Protein AF-D5EFB8-F1 (afdb_monomer_lite)

pLDDT: mean 91.05, std 7.25, range [52.06, 97.0]

Secondary structure (DSSP, 8-state):
-EEEEEEEETTEEEEEEEETTTSPPPTT-EEEEEE-TTTHHHHHHHHHHHHHTT--HHHHHHHTT--

Foldseek 3Di:
DKFWKWADDPQFIDIDIDRPVPDDDDPRIDTQDDDDPVCVVVLSVVVRVVRVVRDDSVNSSVVVVHD

Radius of gyration: 10.89 Å; chains: 1; bounding box: 28×20×31 Å

Structure (mmCIF, N/CA/C/O backbone):
data_AF-D5EFB8-F1
#
_entry.id   AF-D5EFB8-F1
#
loop_
_atom_site.group_PDB
_atom_site.id
_atom_site.type_symbol
_atom_site.label_atom_id
_atom_site.label_alt_id
_atom_site.label_comp_id
_atom_site.label_asym_id
_atom_site.label_entity_id
_atom_site.label_seq_id
_atom_site.pdbx_PDB_ins_code
_atom_site.Cartn_x
_atom_site.Cartn_y
_atom_site.Cartn_z
_atom_site.occupancy
_atom_site.B_iso_or_equiv
_atom_site.auth_seq_id
_atom_site.auth_comp_id
_atom_site.auth_asym_id
_atom_site.auth_atom_id
_atom_site.pdbx_PDB_model_num
ATOM 1 N N . MET A 1 1 ? 7.729 -0.662 -13.351 1.00 88.81 1 MET A N 1
ATOM 2 C CA . MET A 1 1 ? 7.227 -1.282 -12.110 1.00 88.81 1 MET A CA 1
ATOM 3 C C . MET A 1 1 ? 7.310 -0.358 -10.894 1.00 88.81 1 MET A C 1
ATOM 5 O O . MET A 1 1 ? 8.381 0.110 -10.517 1.00 88.81 1 MET A O 1
ATOM 9 N N . PHE A 1 2 ? 6.160 -0.110 -10.282 1.00 93.94 2 PHE A N 1
ATOM 10 C CA . PHE A 1 2 ? 5.961 0.660 -9.059 1.00 93.94 2 PHE A CA 1
ATOM 11 C C . PHE A 1 2 ? 5.370 -0.248 -7.982 1.00 93.94 2 PHE A C 1
ATOM 13 O O . PHE A 1 2 ? 4.538 -1.101 -8.281 1.00 93.94 2 PHE A O 1
ATOM 20 N N . ALA A 1 3 ? 5.779 -0.048 -6.734 1.00 94.44 3 ALA A N 1
ATOM 21 C CA . ALA A 1 3 ? 5.207 -0.734 -5.588 1.00 94.44 3 ALA A CA 1
ATOM 22 C C . ALA A 1 3 ? 4.122 0.141 -4.962 1.00 94.44 3 ALA A C 1
ATOM 24 O O . ALA A 1 3 ? 4.404 1.253 -4.508 1.00 94.44 3 ALA A O 1
ATOM 25 N N . ILE A 1 4 ? 2.890 -0.366 -4.929 1.00 95.44 4 ILE A N 1
ATOM 26 C CA . ILE A 1 4 ? 1.839 0.153 -4.058 1.00 95.44 4 ILE A CA 1
ATOM 27 C C . ILE A 1 4 ? 2.049 -0.478 -2.686 1.00 95.44 4 ILE A C 1
ATOM 29 O O . ILE A 1 4 ? 2.091 -1.704 -2.564 1.00 95.44 4 ILE A O 1
ATOM 33 N N . TRP A 1 5 ? 2.159 0.350 -1.658 1.00 95.69 5 TRP A N 1
ATOM 34 C CA . TRP A 1 5 ? 2.378 -0.099 -0.288 1.00 95.69 5 TRP A CA 1
ATOM 35 C C . TRP A 1 5 ? 1.371 0.532 0.670 1.00 95.69 5 TRP A C 1
ATOM 37 O O . TRP A 1 5 ? 0.778 1.578 0.383 1.00 95.69 5 TRP A O 1
ATOM 47 N N . GLY A 1 6 ? 1.163 -0.130 1.804 1.00 95.69 6 GLY A N 1
ATOM 48 C CA . GLY A 1 6 ? 0.330 0.341 2.902 1.00 95.69 6 GLY A CA 1
ATOM 49 C C . GLY A 1 6 ? 1.114 0.377 4.208 1.00 95.69 6 GLY A C 1
ATOM 50 O O . GLY A 1 6 ? 1.883 -0.538 4.471 1.00 95.69 6 GLY A O 1
ATOM 51 N N . ILE A 1 7 ? 0.909 1.404 5.031 1.00 95.62 7 ILE A N 1
ATOM 52 C CA . ILE A 1 7 ? 1.396 1.453 6.419 1.00 95.62 7 ILE A CA 1
ATOM 53 C C . ILE A 1 7 ? 0.175 1.458 7.343 1.00 95.62 7 ILE A C 1
ATOM 55 O O . ILE A 1 7 ? -0.711 2.305 7.156 1.00 95.62 7 ILE A O 1
ATOM 59 N N . PRO A 1 8 ? 0.086 0.541 8.320 1.00 92.06 8 PRO A N 1
ATOM 60 C CA . PRO A 1 8 ? -0.963 0.590 9.324 1.00 92.06 8 PRO A CA 1
ATOM 61 C C . PRO A 1 8 ? -0.691 1.752 10.294 1.00 92.06 8 PRO A C 1
ATOM 63 O O . PRO A 1 8 ? 0.281 1.749 11.040 1.00 92.06 8 PRO A O 1
ATOM 66 N N . GLU A 1 9 ? -1.564 2.758 10.296 1.00 88.94 9 GLU A N 1
ATOM 67 C CA . GLU A 1 9 ? -1.510 3.916 11.194 1.00 88.94 9 GLU A CA 1
ATOM 68 C C . GLU A 1 9 ? -2.734 3.892 12.119 1.00 88.94 9 GLU A C 1
ATOM 70 O O . GLU A 1 9 ? -3.815 4.306 11.708 1.00 88.94 9 GLU A O 1
ATOM 75 N N . HIS A 1 10 ? -2.594 3.431 13.366 1.00 81.12 10 HIS A N 1
ATOM 76 C CA . HIS A 1 10 ? -3.646 3.353 14.402 1.00 81.12 10 HIS A CA 1
ATOM 77 C C . HIS A 1 10 ? -5.043 2.877 13.931 1.00 81.12 10 HIS A C 1
ATOM 79 O O . HIS A 1 10 ? -5.427 1.738 14.165 1.00 81.12 10 HIS A O 1
ATOM 85 N N . LYS A 1 11 ? -5.846 3.762 13.319 1.00 80.44 11 LYS A N 1
ATOM 86 C CA . LYS A 1 11 ? -7.226 3.518 12.849 1.00 80.44 11 LYS A CA 1
ATOM 87 C C . LYS A 1 11 ? -7.383 3.585 11.323 1.00 80.44 11 LYS A C 1
ATOM 89 O O . LYS A 1 11 ? -8.511 3.609 10.823 1.00 80.44 11 LYS A O 1
ATOM 94 N N . ARG A 1 12 ? -6.287 3.714 10.577 1.00 87.56 12 ARG A N 1
ATOM 95 C CA . ARG A 1 12 ? -6.263 3.926 9.127 1.00 87.56 12 ARG A CA 1
ATOM 96 C C . ARG A 1 12 ? -5.096 3.169 8.502 1.00 87.56 12 ARG A C 1
ATOM 98 O O . ARG A 1 12 ? -4.149 2.785 9.172 1.00 87.56 12 ARG A O 1
ATOM 105 N N . VAL A 1 13 ? -5.182 2.974 7.195 1.00 93.75 13 VAL A N 1
ATOM 106 C CA . VAL A 1 13 ? -4.061 2.500 6.385 1.00 93.75 13 VAL A CA 1
ATOM 107 C C . VAL A 1 13 ? -3.632 3.658 5.500 1.00 93.75 13 VAL A C 1
ATOM 109 O O . VAL A 1 13 ? -4.436 4.171 4.714 1.00 93.75 13 VAL A O 1
ATOM 112 N N . ARG A 1 14 ? -2.378 4.087 5.627 1.00 94.88 14 ARG A N 1
ATOM 113 C CA . ARG A 1 14 ? -1.786 5.059 4.713 1.00 94.88 14 ARG A CA 1
ATOM 114 C C . ARG A 1 14 ? -1.310 4.329 3.471 1.00 94.88 14 ARG A C 1
ATOM 116 O O . ARG A 1 14 ? -0.493 3.425 3.569 1.00 94.88 14 ARG A O 1
ATOM 123 N N . ILE A 1 15 ? -1.815 4.736 2.313 1.00 95.94 15 ILE A N 1
ATOM 124 C CA . ILE A 1 15 ? -1.421 4.170 1.023 1.00 95.94 15 ILE A CA 1
ATOM 125 C C . ILE A 1 15 ? -0.385 5.077 0.377 1.00 95.94 15 ILE A C 1
ATOM 127 O O . ILE A 1 15 ? -0.565 6.297 0.319 1.00 95.94 15 ILE A O 1
ATOM 131 N N . GLY A 1 16 ? 0.672 4.472 -0.14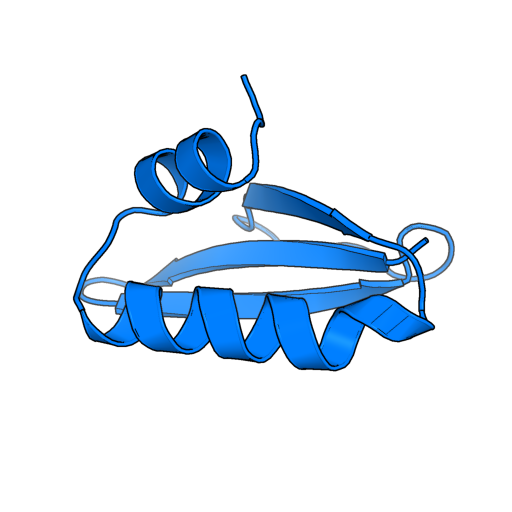4 1.00 94.88 16 GLY A N 1
ATOM 132 C CA . GLY A 1 16 ? 1.697 5.169 -0.893 1.00 94.88 16 GLY A CA 1
ATOM 133 C C . GLY A 1 16 ? 2.173 4.379 -2.098 1.00 94.88 16 GLY A C 1
ATOM 134 O O . GLY A 1 16 ? 1.729 3.262 -2.370 1.00 94.88 16 GLY A O 1
ATOM 135 N N . VAL A 1 17 ? 3.045 5.028 -2.863 1.00 95.12 17 VAL A N 1
ATOM 136 C CA . VAL A 1 17 ? 3.631 4.476 -4.078 1.00 95.12 17 VAL A CA 1
ATOM 137 C C . VAL A 1 17 ? 5.106 4.821 -4.087 1.00 95.12 17 VAL A C 1
ATOM 139 O O . VAL A 1 17 ? 5.459 5.982 -3.891 1.00 95.12 17 VAL A O 1
ATOM 142 N N . SER A 1 18 ? 5.943 3.830 -4.365 1.00 94.06 18 SER A N 1
ATOM 143 C CA . SE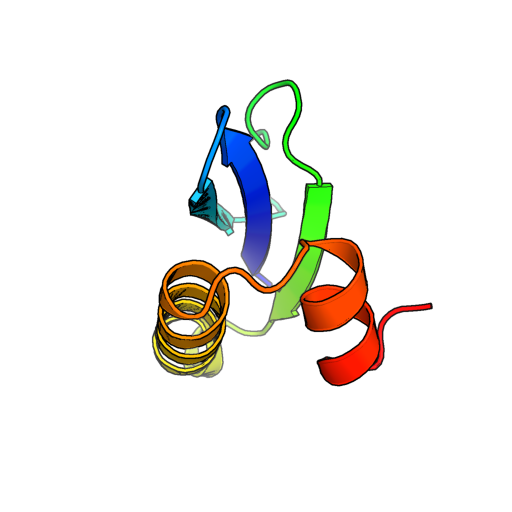R A 1 18 ? 7.373 4.024 -4.604 1.00 94.06 18 SER A CA 1
ATOM 144 C C . SER A 1 18 ? 7.767 3.390 -5.933 1.00 94.06 18 SER A C 1
ATOM 146 O O . SER A 1 18 ? 7.200 2.374 -6.343 1.00 94.06 18 SER A O 1
ATOM 148 N N . ASN A 1 19 ? 8.744 3.975 -6.626 1.00 91.31 19 ASN A N 1
ATOM 149 C CA . ASN A 1 19 ? 9.357 3.303 -7.766 1.00 91.31 19 ASN A CA 1
ATOM 150 C C . ASN A 1 19 ? 10.210 2.145 -7.234 1.00 91.31 19 ASN A C 1
ATOM 152 O O . ASN A 1 19 ? 11.220 2.382 -6.576 1.00 91.31 19 ASN A O 1
ATOM 156 N N . ALA A 1 20 ? 9.809 0.907 -7.532 1.00 83.12 20 ALA A N 1
ATOM 157 C CA . ALA A 1 20 ? 10.407 -0.294 -6.950 1.00 83.12 20 ALA A CA 1
ATOM 158 C C . ALA A 1 20 ? 11.889 -0.492 -7.322 1.00 83.12 20 ALA A C 1
ATOM 160 O O . ALA A 1 20 ? 12.572 -1.281 -6.681 1.00 83.12 20 ALA A O 1
ATOM 161 N N . ARG A 1 21 ? 12.387 0.201 -8.356 1.00 78.75 21 ARG A N 1
ATOM 162 C CA . ARG A 1 21 ? 13.783 0.098 -8.812 1.00 78.75 21 ARG A CA 1
ATOM 163 C C . ARG A 1 21 ? 14.705 1.177 -8.248 1.00 78.75 21 ARG A C 1
ATOM 165 O O . ARG A 1 21 ? 15.914 1.038 -8.363 1.00 78.75 21 ARG A O 1
ATOM 172 N N . ILE A 1 22 ? 14.148 2.270 -7.727 1.00 78.88 22 ILE A N 1
ATOM 173 C CA . ILE A 1 22 ? 14.910 3.506 -7.465 1.00 78.88 22 ILE A CA 1
ATOM 174 C C . ILE A 1 22 ? 14.706 4.002 -6.032 1.00 78.88 22 ILE A C 1
ATOM 176 O O . ILE A 1 22 ? 15.587 4.638 -5.466 1.00 78.88 22 ILE A O 1
ATOM 180 N N . SER A 1 23 ? 13.547 3.733 -5.432 1.00 78.81 23 SER A N 1
ATOM 181 C CA . SER A 1 23 ? 13.168 4.312 -4.146 1.00 78.81 23 SER A CA 1
ATOM 182 C C . SER A 1 23 ? 12.978 3.230 -3.096 1.00 78.81 23 SER A C 1
ATOM 184 O O . SER A 1 23 ? 12.250 2.262 -3.318 1.00 78.81 23 SER A O 1
ATOM 186 N N . SER A 1 24 ? 13.578 3.439 -1.925 1.00 80.75 24 SER A N 1
ATOM 187 C CA . SER A 1 24 ? 13.285 2.631 -0.749 1.00 80.75 24 SER A CA 1
ATOM 188 C C . SER A 1 24 ? 11.820 2.796 -0.338 1.00 80.75 24 SER A C 1
ATOM 190 O O . SER A 1 24 ? 11.201 3.858 -0.472 1.00 80.75 24 SER A O 1
ATOM 192 N N . ILE A 1 25 ? 11.237 1.696 0.125 1.00 86.38 25 ILE A N 1
ATOM 193 C CA . ILE A 1 25 ? 9.902 1.683 0.709 1.00 86.38 25 ILE A CA 1
ATOM 194 C C . ILE A 1 25 ? 10.035 2.148 2.172 1.00 86.38 25 ILE A C 1
ATOM 196 O O . ILE A 1 25 ? 11.005 1.762 2.830 1.00 86.38 25 ILE A O 1
ATOM 200 N N . PRO A 1 26 ? 9.115 2.980 2.697 1.00 88.50 26 PRO A N 1
ATOM 201 C CA . PRO A 1 26 ? 9.193 3.433 4.083 1.00 88.50 26 PRO A CA 1
ATOM 202 C C . PRO A 1 26 ? 9.179 2.278 5.092 1.00 88.50 26 PRO A C 1
ATOM 204 O O . PRO A 1 26 ? 8.563 1.237 4.859 1.00 88.50 26 PRO A O 1
ATOM 207 N N . PHE A 1 27 ? 9.820 2.490 6.242 1.00 86.25 27 PHE A N 1
ATOM 208 C CA . PHE A 1 27 ? 9.834 1.514 7.329 1.00 86.25 27 PHE A CA 1
ATOM 209 C C . PHE A 1 27 ? 8.412 1.197 7.817 1.00 86.25 27 PHE A C 1
ATOM 211 O O . PHE A 1 27 ? 7.592 2.100 7.991 1.00 86.25 27 PHE A O 1
ATOM 218 N N . GLY A 1 28 ? 8.125 -0.090 8.028 1.00 88.75 28 GLY A N 1
ATOM 219 C CA . GLY A 1 28 ? 6.804 -0.571 8.445 1.00 88.75 28 GLY A CA 1
ATOM 220 C C . GLY A 1 28 ? 5.748 -0.590 7.336 1.00 88.75 28 GLY A C 1
ATOM 221 O O . GLY A 1 28 ? 4.583 -0.859 7.620 1.00 88.75 28 GLY A O 1
ATOM 222 N N . ALA A 1 29 ? 6.122 -0.303 6.086 1.00 92.81 29 ALA A N 1
ATOM 223 C CA . ALA A 1 29 ? 5.212 -0.452 4.964 1.00 92.81 29 ALA A CA 1
ATOM 224 C C . ALA A 1 29 ? 5.214 -1.887 4.430 1.00 92.81 29 ALA A C 1
ATOM 226 O O . ALA A 1 29 ? 6.256 -2.510 4.231 1.00 92.81 29 ALA A O 1
ATOM 227 N N . GLU A 1 30 ? 4.021 -2.372 4.126 1.00 93.31 30 GLU A N 1
ATOM 228 C CA . GLU A 1 30 ? 3.784 -3.670 3.517 1.00 93.31 30 GLU A CA 1
ATOM 229 C C . GLU A 1 30 ? 3.414 -3.493 2.044 1.00 93.31 30 GLU A C 1
ATOM 231 O O . GLU A 1 30 ? 2.617 -2.621 1.677 1.00 93.31 30 GLU A O 1
ATOM 236 N N . ILE A 1 31 ? 3.985 -4.332 1.179 1.00 93.25 31 ILE A N 1
ATOM 237 C CA . ILE A 1 31 ? 3.694 -4.298 -0.255 1.00 93.25 31 ILE A CA 1
ATOM 238 C C . ILE A 1 31 ? 2.305 -4.894 -0.501 1.00 93.25 31 ILE A C 1
ATOM 240 O O . ILE A 1 31 ? 2.018 -6.029 -0.126 1.00 93.25 31 ILE A O 1
ATOM 244 N N . ILE A 1 32 ? 1.454 -4.120 -1.174 1.00 94.81 32 ILE A N 1
ATOM 245 C CA . ILE A 1 32 ? 0.106 -4.528 -1.582 1.00 94.81 32 ILE A CA 1
ATOM 246 C C . ILE A 1 32 ? 0.137 -5.117 -2.990 1.00 94.81 32 ILE A C 1
ATOM 248 O O . ILE A 1 32 ? -0.475 -6.149 -3.242 1.00 94.81 32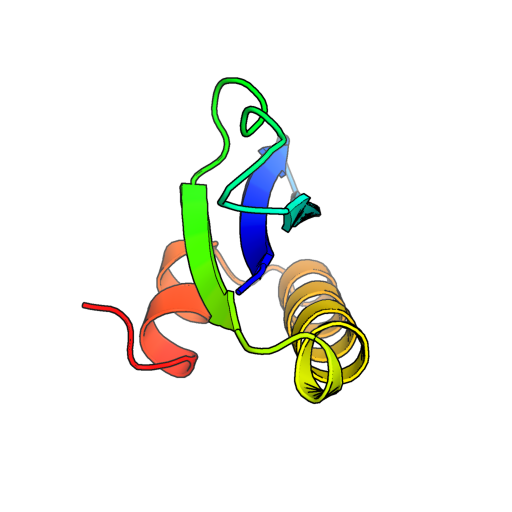 ILE A O 1
ATOM 252 N N . ALA A 1 33 ? 0.804 -4.431 -3.920 1.00 93.69 33 ALA A N 1
ATOM 253 C CA . ALA A 1 33 ? 0.876 -4.841 -5.317 1.00 93.69 33 ALA A CA 1
ATOM 254 C C . ALA A 1 33 ? 2.075 -4.200 -6.023 1.00 93.69 33 ALA A C 1
ATOM 256 O O . ALA A 1 33 ? 2.458 -3.066 -5.723 1.00 93.69 33 ALA A O 1
ATOM 257 N N . LEU A 1 34 ? 2.613 -4.909 -7.012 1.00 93.50 34 LEU A N 1
ATOM 258 C CA . LEU A 1 34 ? 3.542 -4.369 -7.998 1.00 93.50 34 LEU A CA 1
ATOM 259 C C . LEU A 1 34 ? 2.761 -4.090 -9.281 1.00 93.50 34 LEU A C 1
ATOM 261 O O . LEU A 1 34 ? 2.018 -4.948 -9.747 1.00 93.50 34 LEU A O 1
ATOM 265 N N . VAL A 1 35 ? 2.888 -2.880 -9.820 1.00 93.81 35 VAL A N 1
ATOM 266 C CA . VAL A 1 35 ? 2.079 -2.418 -10.956 1.00 93.81 35 VAL A CA 1
ATOM 267 C C . VAL A 1 35 ? 2.933 -1.690 -11.986 1.00 93.81 35 VAL A C 1
ATOM 269 O O . VAL A 1 35 ? 3.976 -1.110 -11.660 1.00 93.81 35 VAL A O 1
ATOM 272 N N . GLU A 1 36 ? 2.484 -1.682 -13.235 1.00 94.06 36 GLU A N 1
ATOM 273 C CA . GLU A 1 36 ? 3.115 -0.886 -14.281 1.00 94.06 36 GLU A CA 1
ATOM 274 C C . GLU A 1 36 ? 2.753 0.605 -14.155 1.00 94.06 36 GLU A C 1
ATOM 276 O O . GLU A 1 36 ? 1.740 0.950 -13.539 1.00 94.06 36 GLU A O 1
ATOM 281 N N . PRO A 1 37 ? 3.584 1.524 -14.693 1.00 93.19 37 PRO A N 1
ATOM 282 C CA . PRO A 1 37 ? 3.388 2.968 -14.547 1.00 93.19 37 PRO A CA 1
ATOM 283 C C . PRO A 1 37 ? 1.989 3.453 -14.956 1.00 93.19 37 PRO A C 1
ATOM 285 O O . PRO A 1 37 ? 1.438 4.340 -14.303 1.00 93.19 37 PRO A O 1
ATOM 288 N N . CYS A 1 38 ? 1.402 2.855 -15.999 1.00 94.12 38 CYS A N 1
ATOM 289 C CA . CYS A 1 38 ? 0.062 3.188 -16.488 1.00 94.12 38 CYS A CA 1
ATOM 290 C C . CYS A 1 38 ? -1.042 2.905 -15.456 1.00 94.12 38 CYS A C 1
ATOM 292 O O . CYS A 1 38 ? -2.008 3.664 -15.365 1.00 94.12 38 CYS A O 1
ATOM 294 N N . ASP A 1 39 ? -0.867 1.881 -14.619 1.00 94.38 39 ASP A N 1
ATOM 295 C CA . ASP A 1 39 ? -1.884 1.423 -13.669 1.00 94.38 39 ASP A CA 1
ATOM 296 C C . ASP A 1 39 ? -1.768 2.079 -12.291 1.00 94.38 39 ASP A C 1
ATOM 298 O O . ASP A 1 39 ? -2.728 2.074 -11.513 1.00 94.38 39 ASP A O 1
ATOM 302 N N . VAL A 1 40 ? -0.622 2.699 -11.982 1.00 94.38 40 VAL A N 1
ATOM 303 C CA . VAL A 1 40 ? -0.312 3.289 -10.667 1.00 94.38 40 VAL A CA 1
ATOM 304 C C . VAL A 1 40 ? -1.442 4.164 -10.143 1.00 94.38 40 VAL A C 1
ATOM 306 O O . VAL A 1 40 ? -1.891 4.005 -9.007 1.00 94.38 40 VAL A O 1
ATOM 309 N N . ARG A 1 41 ? -1.917 5.108 -10.961 1.00 95.81 41 ARG A N 1
ATOM 310 C CA . ARG A 1 41 ? -2.918 6.090 -10.528 1.00 95.81 41 ARG A CA 1
ATOM 311 C C . ARG A 1 41 ? -4.260 5.426 -10.216 1.00 95.81 41 ARG A C 1
ATOM 313 O O . ARG A 1 41 ? -4.921 5.814 -9.249 1.00 95.81 41 ARG A O 1
ATOM 320 N N . LEU A 1 42 ? -4.662 4.443 -11.021 1.00 96.00 42 LEU A N 1
ATOM 321 C CA . LEU A 1 42 ? -5.902 3.697 -10.828 1.00 96.00 42 LEU A CA 1
ATOM 322 C C . LEU A 1 42 ? -5.813 2.826 -9.571 1.00 96.00 42 LEU A C 1
ATOM 324 O O . LEU A 1 42 ? -6.676 2.927 -8.693 1.00 96.00 42 LEU A O 1
ATOM 328 N N . MET A 1 43 ? -4.740 2.042 -9.456 1.00 95.75 43 MET A N 1
ATOM 329 C CA . MET A 1 43 ? -4.525 1.102 -8.357 1.00 95.75 43 MET A CA 1
ATOM 330 C C . MET A 1 43 ? -4.348 1.810 -7.017 1.00 95.75 43 MET A C 1
ATOM 332 O O . MET A 1 43 ? -4.989 1.432 -6.033 1.00 95.75 43 MET A O 1
ATOM 336 N N . ARG A 1 44 ? -3.598 2.918 -6.980 1.00 96.31 44 ARG A N 1
ATOM 337 C CA . ARG A 1 44 ? -3.485 3.769 -5.790 1.00 96.31 44 ARG A CA 1
ATOM 338 C C . ARG A 1 44 ? -4.857 4.259 -5.323 1.00 96.31 44 ARG A C 1
ATOM 340 O O . ARG A 1 44 ? -5.222 4.043 -4.170 1.00 96.31 44 ARG A O 1
ATOM 347 N N . ARG A 1 45 ? -5.661 4.856 -6.216 1.00 97.00 45 ARG A N 1
ATOM 348 C CA . ARG A 1 45 ? -7.017 5.341 -5.876 1.00 97.00 45 ARG A CA 1
ATOM 349 C C . ARG A 1 45 ? -7.948 4.218 -5.428 1.00 97.00 45 ARG 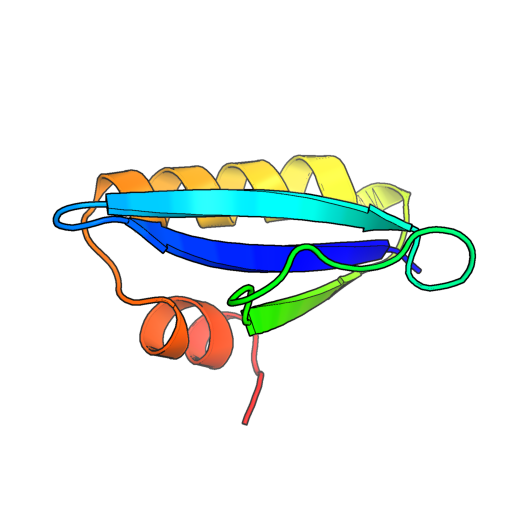A C 1
ATOM 351 O O . ARG A 1 45 ? -8.862 4.444 -4.632 1.00 97.00 45 ARG A O 1
ATOM 358 N N . TRP A 1 46 ? -7.802 3.027 -5.996 1.00 96.50 46 TRP A N 1
ATOM 359 C CA . TRP A 1 46 ? -8.597 1.864 -5.616 1.00 96.50 46 TRP A CA 1
ATOM 360 C C . TRP A 1 46 ? -8.264 1.400 -4.191 1.00 96.50 46 TRP A C 1
ATOM 362 O O . TRP A 1 46 ? -9.195 1.181 -3.407 1.00 96.50 46 TRP A O 1
ATOM 372 N N . CYS A 1 47 ? -6.971 1.349 -3.845 1.00 96.06 47 CYS A N 1
ATOM 373 C CA . CYS A 1 47 ? -6.473 1.014 -2.509 1.00 96.06 47 CYS A CA 1
ATOM 374 C C . CYS A 1 47 ? -6.876 2.077 -1.479 1.00 96.06 47 CYS A C 1
ATOM 376 O O . CYS A 1 47 ? -7.461 1.745 -0.450 1.00 96.06 47 CYS A O 1
ATOM 378 N N . GLU A 1 48 ? -6.676 3.365 -1.784 1.00 96.12 48 GLU A N 1
ATOM 379 C CA . GLU A 1 48 ? -7.059 4.488 -0.912 1.00 96.12 48 GLU A CA 1
ATOM 380 C C . GLU A 1 48 ? -8.553 4.453 -0.553 1.00 96.12 48 GLU A C 1
ATOM 382 O O . GLU A 1 48 ? -8.932 4.663 0.600 1.00 96.12 48 GLU A O 1
ATOM 387 N N . ARG A 1 49 ? -9.431 4.140 -1.518 1.00 96.31 49 ARG A N 1
ATOM 388 C CA . ARG A 1 49 ? -10.878 4.010 -1.270 1.00 96.31 49 ARG A CA 1
ATOM 389 C C . ARG A 1 49 ? -11.218 2.876 -0.300 1.00 96.31 49 ARG A C 1
ATOM 391 O O . ARG A 1 49 ? -12.180 3.002 0.453 1.00 96.31 49 ARG A O 1
ATOM 398 N N . ARG A 1 50 ? -10.456 1.783 -0.300 1.00 95.38 50 ARG A N 1
ATOM 399 C CA . ARG A 1 50 ? -10.668 0.631 0.597 1.00 95.38 50 ARG A CA 1
ATOM 400 C C . ARG A 1 50 ? -10.061 0.854 1.971 1.00 95.38 50 ARG A C 1
ATOM 402 O O . ARG A 1 50 ? -10.727 0.575 2.964 1.00 95.38 50 ARG A O 1
ATOM 409 N N . ALA A 1 51 ? -8.896 1.489 2.032 1.00 94.00 51 ALA A N 1
ATOM 410 C CA . ALA A 1 51 ? -8.332 1.996 3.277 1.00 94.00 51 ALA A CA 1
ATOM 411 C C . ALA A 1 51 ? -9.315 2.945 3.994 1.00 94.00 51 ALA A C 1
ATOM 413 O O . ALA A 1 51 ? -9.556 2.801 5.191 1.00 94.00 51 ALA A O 1
ATOM 414 N N . LYS A 1 52 ? -9.992 3.844 3.256 1.00 93.62 52 LYS A N 1
ATOM 415 C CA . LYS A 1 52 ? -11.071 4.698 3.802 1.00 93.62 52 LYS A CA 1
ATOM 4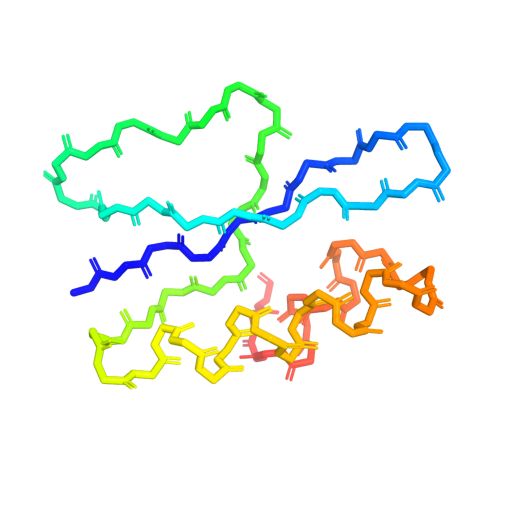16 C C . LYS A 1 52 ? -12.261 3.903 4.353 1.00 93.62 52 LYS A C 1
ATOM 418 O O . LYS A 1 52 ? -12.892 4.341 5.308 1.00 93.62 52 LYS A O 1
ATOM 423 N N . ARG A 1 53 ? -12.545 2.726 3.789 1.00 93.81 53 ARG A N 1
ATOM 424 C CA . ARG A 1 53 ? -13.558 1.772 4.280 1.00 93.81 53 ARG A CA 1
ATOM 425 C C . ARG A 1 53 ? -13.025 0.845 5.383 1.00 93.81 53 ARG A C 1
ATOM 427 O O . ARG A 1 53 ? -13.670 -0.155 5.680 1.00 93.81 53 ARG A O 1
ATOM 434 N N . ARG A 1 54 ? -11.867 1.161 5.978 1.00 92.62 54 ARG A N 1
ATOM 435 C CA . ARG A 1 54 ? -11.209 0.392 7.049 1.00 92.62 54 ARG A CA 1
ATOM 436 C C . ARG A 1 54 ? -10.843 -1.043 6.663 1.00 92.62 54 ARG A C 1
ATOM 438 O O . ARG A 1 54 ? -10.835 -1.930 7.509 1.00 92.62 54 ARG A O 1
ATOM 445 N N . TRP A 1 55 ? -10.552 -1.292 5.388 1.00 94.56 55 TRP A N 1
ATOM 446 C CA . TRP A 1 55 ? -9.972 -2.575 4.998 1.00 94.56 55 TRP A CA 1
ATOM 447 C C . TRP A 1 55 ? -8.532 -2.665 5.517 1.00 94.56 55 TRP A C 1
ATOM 449 O O . TRP A 1 55 ? -7.788 -1.687 5.414 1.00 94.56 55 TRP A O 1
ATOM 459 N N . SER A 1 56 ? -8.152 -3.826 6.058 1.00 93.25 56 SER A N 1
ATOM 460 C CA . SER A 1 56 ? -6.764 -4.127 6.419 1.00 93.25 56 SER A CA 1
ATOM 461 C C . SER A 1 56 ? -5.891 -4.236 5.167 1.00 93.25 56 SER A C 1
ATOM 463 O O . SER A 1 56 ? -6.395 -4.503 4.072 1.00 93.25 56 SER A O 1
ATOM 465 N N . ILE A 1 57 ? -4.579 -4.044 5.326 1.00 94.00 57 ILE A N 1
ATOM 466 C CA . ILE A 1 57 ? -3.618 -4.183 4.223 1.00 94.00 57 ILE A CA 1
ATOM 467 C C . ILE A 1 57 ? -3.707 -5.581 3.608 1.00 94.00 57 ILE A C 1
ATOM 469 O O . ILE A 1 57 ? -3.834 -5.698 2.393 1.00 94.00 57 ILE A O 1
ATOM 473 N N . GLU A 1 58 ? -3.749 -6.620 4.443 1.00 93.69 58 GLU A N 1
ATOM 474 C CA . GLU A 1 58 ? -3.887 -8.014 4.015 1.00 93.69 58 GLU A CA 1
ATOM 475 C C . GLU A 1 58 ? -5.127 -8.236 3.137 1.00 93.69 58 GLU A C 1
ATOM 477 O O . GLU A 1 58 ? -5.026 -8.780 2.039 1.00 93.69 58 GLU A O 1
ATOM 482 N N . LYS A 1 59 ? -6.293 -7.729 3.557 1.00 94.62 59 LYS A N 1
ATOM 483 C CA . LYS A 1 59 ? -7.532 -7.855 2.778 1.00 94.62 59 LYS A CA 1
ATOM 484 C C . LYS A 1 59 ? -7.432 -7.155 1.420 1.00 94.62 59 LYS A C 1
ATOM 486 O O . LYS A 1 59 ? -7.979 -7.635 0.428 1.00 94.62 59 LYS A O 1
ATOM 491 N N . ILE A 1 60 ? -6.761 -6.002 1.366 1.00 94.62 60 ILE A N 1
ATOM 492 C CA . ILE A 1 60 ? -6.514 -5.281 0.110 1.00 94.62 60 ILE A CA 1
ATOM 493 C C . ILE A 1 60 ? -5.546 -6.087 -0.773 1.00 94.62 60 ILE A C 1
ATOM 495 O O . ILE A 1 60 ? -5.825 -6.248 -1.958 1.00 94.62 60 ILE A O 1
ATOM 499 N N . ARG A 1 61 ? -4.462 -6.630 -0.203 1.00 94.12 61 ARG A N 1
ATOM 500 C CA . ARG A 1 61 ? -3.459 -7.454 -0.899 1.00 94.12 61 ARG A CA 1
ATOM 501 C C . ARG A 1 61 ? -4.085 -8.696 -1.533 1.00 94.12 61 ARG A C 1
ATOM 503 O O . ARG A 1 61 ? -3.895 -8.925 -2.725 1.00 94.12 61 ARG A O 1
ATOM 510 N N . GLN A 1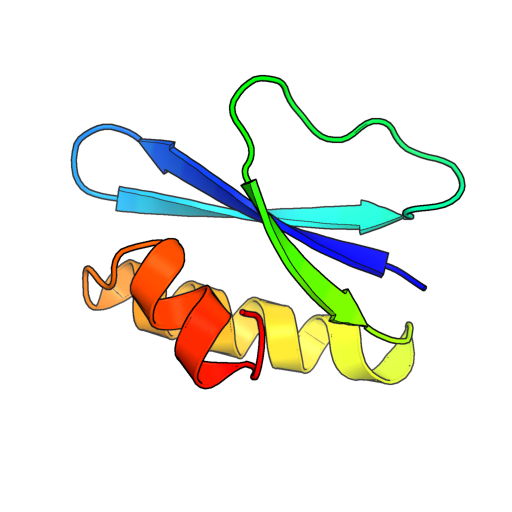 62 ? -4.906 -9.426 -0.778 1.00 94.06 62 GLN A N 1
ATOM 511 C CA . GLN A 1 62 ? -5.630 -10.605 -1.266 1.00 94.06 62 GLN A CA 1
ATOM 512 C C . GLN A 1 62 ? -6.569 -10.266 -2.429 1.00 94.06 62 GLN A C 1
ATOM 514 O O . GLN A 1 62 ? -6.607 -10.975 -3.432 1.00 94.06 62 GLN A O 1
ATOM 519 N N . ALA A 1 63 ? -7.288 -9.143 -2.349 1.00 92.88 63 ALA A N 1
ATOM 520 C CA . ALA A 1 63 ? -8.175 -8.698 -3.424 1.00 92.88 63 ALA A CA 1
ATOM 521 C C . ALA A 1 63 ? -7.424 -8.249 -4.696 1.00 92.88 63 ALA A C 1
ATOM 523 O O . ALA A 1 63 ? -8.011 -8.242 -5.776 1.00 92.88 63 ALA A O 1
ATOM 524 N N . CYS A 1 64 ? -6.141 -7.898 -4.580 1.00 87.69 64 CYS A N 1
ATOM 525 C CA . CYS A 1 64 ? -5.244 -7.653 -5.711 1.00 87.69 64 CYS A CA 1
ATOM 526 C C . CYS A 1 64 ? -4.597 -8.942 -6.260 1.00 87.69 64 CYS A C 1
ATOM 528 O O . CYS A 1 64 ? -3.779 -8.856 -7.172 1.00 87.69 64 CYS A O 1
ATOM 530 N N . GLY A 1 65 ? -4.928 -10.121 -5.715 1.00 82.19 65 GLY A N 1
ATOM 531 C CA . GLY A 1 65 ? -4.350 -11.409 -6.113 1.00 82.19 65 GLY A CA 1
ATOM 532 C C . GLY A 1 65 ? -3.013 -11.746 -5.442 1.00 82.19 65 GLY A C 1
ATOM 533 O O . GLY A 1 65 ? -2.380 -12.734 -5.813 1.00 82.19 65 GLY A O 1
ATOM 534 N N . GLY A 1 66 ? -2.573 -10.951 -4.462 1.00 72.25 66 GLY A N 1
ATOM 535 C CA . GLY A 1 66 ? -1.388 -11.259 -3.666 1.00 72.25 66 GLY A CA 1
ATOM 536 C C . GLY A 1 66 ? -1.677 -12.372 -2.658 1.00 72.25 66 GLY A C 1
ATOM 537 O O . GLY A 1 66 ? -2.667 -12.294 -1.931 1.00 72.25 66 GLY A O 1
ATOM 538 N N . ARG A 1 67 ? -0.816 -13.394 -2.619 1.00 52.06 67 ARG A N 1
ATOM 539 C CA . ARG A 1 67 ? -0.791 -14.403 -1.547 1.00 52.06 67 ARG A CA 1
ATOM 540 C C . ARG A 1 67 ? -0.077 -13.821 -0.330 1.00 52.06 67 ARG A C 1
ATOM 542 O O . ARG A 1 67 ? 0.959 -13.153 -0.522 1.00 52.06 67 ARG A O 1
#

Sequence (67 aa):
MFAIWGIPEHKRVRIGVSNARISSIPFGAEIIALVEPCDVRLMRRWCERRAKRRWSIEKIRQACGGR

Organism: Aminobacterium colombiense (strain DSM 12261 / ALA-1) (NCBI:txid572547)